Protein AF-A0A8C4PY57-F1 (afdb_monomer)

Mean predicted aligned error: 11.5 Å

Sequence (101 aa):
MPHLLQEPNWDISDYLSDLYKQLKSWQKVYWYLWGTINFLKCSSCDKNFLCNQLAHCHYHTEMSVCSKVQGQNEVASGTMFYPCCNQLDVPHDIQGQQPKC

Structure (mmCIF, N/CA/C/O backbone):
data_AF-A0A8C4PY57-F1
#
_entry.id   AF-A0A8C4PY57-F1
#
loop_
_atom_site.group_PDB
_atom_site.id
_atom_site.type_symbol
_atom_site.label_atom_id
_atom_site.label_alt_id
_atom_site.label_comp_id
_atom_site.label_asym_id
_atom_site.label_entity_id
_atom_site.label_seq_id
_atom_site.pdbx_PDB_ins_code
_atom_site.Cartn_x
_atom_site.Cartn_y
_atom_site.Cartn_z
_atom_site.occupancy
_atom_site.B_iso_or_equiv
_atom_site.auth_seq_id
_atom_site.auth_comp_id
_atom_site.auth_asym_id
_atom_site.auth_atom_id
_atom_site.pdbx_PDB_model_num
ATOM 1 N N . MET A 1 1 ? -13.983 -33.874 9.364 1.00 53.97 1 MET A N 1
ATOM 2 C CA . MET A 1 1 ? -14.107 -32.431 9.072 1.00 53.97 1 MET A CA 1
ATOM 3 C C . MET A 1 1 ? -12.945 -31.742 9.756 1.00 53.97 1 MET A C 1
ATOM 5 O O . MET A 1 1 ? -12.761 -32.019 10.936 1.00 53.97 1 MET A O 1
ATOM 9 N N . PRO A 1 2 ? -12.106 -30.965 9.056 1.00 58.22 2 PRO A N 1
ATOM 10 C CA . PRO A 1 2 ? -11.026 -30.267 9.728 1.00 58.22 2 PRO A CA 1
ATOM 11 C C . PRO A 1 2 ? -11.659 -29.192 10.612 1.00 58.22 2 PRO A C 1
ATOM 13 O O . PRO A 1 2 ? -12.392 -28.334 10.124 1.00 58.22 2 PRO A O 1
ATOM 16 N N . HIS A 1 3 ? -11.434 -29.298 11.921 1.00 58.84 3 HIS A N 1
ATOM 17 C CA . HIS A 1 3 ? -11.690 -28.209 12.849 1.00 58.84 3 HIS A CA 1
ATOM 18 C C . HIS A 1 3 ? -10.872 -27.017 12.360 1.00 58.84 3 HIS A C 1
ATOM 20 O O . HIS A 1 3 ? -9.650 -27.110 12.258 1.00 58.84 3 HIS A O 1
ATOM 26 N N . LEU A 1 4 ? -11.557 -25.938 11.984 1.00 63.31 4 LEU A N 1
ATOM 27 C CA . LEU A 1 4 ? -10.921 -24.661 11.695 1.00 63.31 4 LEU A CA 1
ATOM 28 C C . LEU A 1 4 ? -10.105 -24.303 12.937 1.00 63.31 4 LEU A C 1
ATOM 30 O O . LEU A 1 4 ? -10.673 -24.138 14.015 1.00 63.31 4 LEU A O 1
ATOM 34 N N . LEU A 1 5 ? -8.780 -24.299 12.794 1.00 64.06 5 LEU A N 1
ATOM 35 C CA . LEU A 1 5 ? -7.849 -23.868 13.826 1.00 64.06 5 LEU A CA 1
ATOM 36 C C . LEU A 1 5 ? -8.220 -22.426 14.161 1.00 64.06 5 LEU A C 1
ATOM 38 O O . LEU A 1 5 ? -7.977 -21.510 13.380 1.00 64.06 5 LEU A O 1
ATOM 42 N N . GLN A 1 6 ? -8.927 -22.246 15.271 1.00 65.44 6 GLN A N 1
ATOM 43 C CA . GLN A 1 6 ? -9.222 -20.926 15.784 1.00 65.44 6 GLN A CA 1
ATOM 44 C C . GLN A 1 6 ? -7.902 -20.411 16.341 1.00 65.44 6 GLN A C 1
ATOM 46 O O . GLN A 1 6 ? -7.428 -20.916 17.356 1.00 65.44 6 GLN A O 1
ATOM 51 N N . GLU A 1 7 ? -7.276 -19.482 15.622 1.00 70.94 7 GLU A N 1
ATOM 52 C CA . GLU A 1 7 ? -6.049 -18.825 16.061 1.00 70.94 7 GLU A CA 1
ATOM 53 C C . GLU A 1 7 ? -6.331 -18.173 17.427 1.00 70.94 7 GLU A C 1
ATOM 55 O O . GLU A 1 7 ? -7.104 -17.214 17.492 1.00 70.94 7 GLU A O 1
ATOM 60 N N . PRO A 1 8 ? -5.765 -18.684 18.536 1.00 73.81 8 PRO A N 1
ATOM 61 C CA . PRO A 1 8 ? -6.208 -18.320 19.885 1.00 73.81 8 PRO A CA 1
ATOM 62 C C . PRO A 1 8 ? -5.889 -16.865 20.260 1.00 73.81 8 PRO A C 1
ATOM 64 O O . PRO A 1 8 ? -6.399 -16.368 21.258 1.00 73.81 8 PRO A O 1
ATOM 67 N N . ASN A 1 9 ? -5.067 -16.185 19.458 1.00 78.50 9 ASN A N 1
ATOM 68 C CA . ASN A 1 9 ? -4.555 -14.844 19.731 1.00 78.50 9 ASN A CA 1
ATOM 69 C C . ASN A 1 9 ? -5.052 -13.786 18.733 1.00 78.50 9 ASN A C 1
ATOM 71 O O . ASN A 1 9 ? -4.513 -12.680 18.715 1.00 78.50 9 ASN A O 1
ATOM 75 N N . TRP A 1 10 ? -6.022 -14.109 17.872 1.00 85.56 10 TRP A N 1
ATOM 76 C CA . TRP A 1 10 ? -6.536 -13.159 16.886 1.00 85.56 10 TRP A CA 1
ATOM 77 C C . TRP A 1 10 ? -7.991 -12.779 17.178 1.00 85.56 10 TRP A C 1
ATOM 79 O O . TRP A 1 10 ? -8.892 -13.610 17.065 1.00 85.56 10 TRP A O 1
ATOM 89 N N . ASP A 1 11 ? -8.215 -11.505 1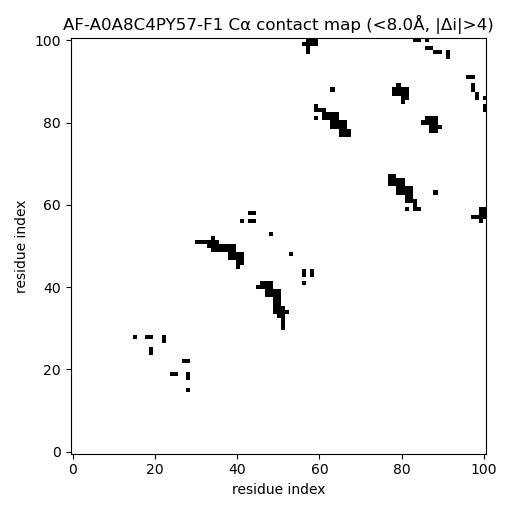7.517 1.00 89.88 11 ASP A N 1
ATOM 90 C CA . ASP A 1 11 ? -9.543 -10.906 17.684 1.00 89.88 11 ASP A CA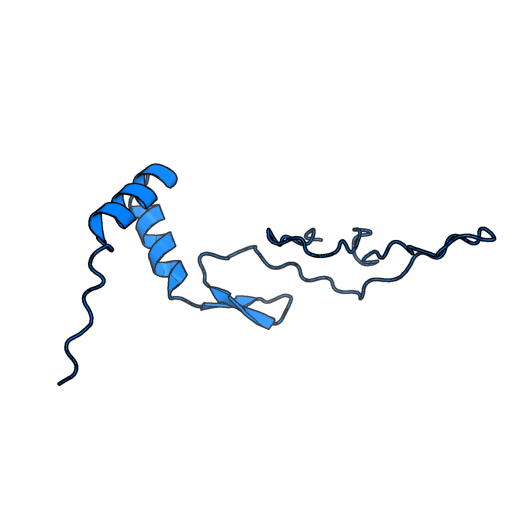 1
ATOM 91 C C . ASP A 1 11 ? -9.761 -9.808 16.630 1.00 89.88 11 ASP A C 1
ATOM 93 O O . ASP A 1 11 ? -9.007 -8.834 16.526 1.00 89.88 11 ASP A O 1
ATOM 97 N N . ILE A 1 12 ? -10.821 -9.961 15.834 1.00 91.62 12 ILE A N 1
ATOM 98 C CA . ILE A 1 12 ? -11.197 -8.990 14.803 1.00 91.62 12 ILE A CA 1
ATOM 99 C C . ILE A 1 12 ? -11.541 -7.618 15.399 1.00 91.62 12 ILE A C 1
ATOM 101 O O . ILE A 1 12 ? -11.272 -6.592 14.778 1.00 91.62 12 ILE A O 1
ATOM 105 N N . SER A 1 13 ? -12.114 -7.581 16.598 1.00 93.94 13 SER A N 1
ATOM 106 C CA . SER A 1 13 ? -12.534 -6.362 17.289 1.00 93.94 13 SER A CA 1
ATOM 107 C C . SER A 1 13 ? -11.329 -5.512 17.672 1.00 93.94 13 SER A C 1
ATOM 109 O O . SER A 1 13 ? -11.354 -4.293 17.477 1.00 93.94 13 SER A O 1
ATOM 111 N N . ASP A 1 14 ? -10.258 -6.149 18.149 1.00 94.62 14 ASP A N 1
ATOM 112 C CA . ASP A 1 14 ? -8.999 -5.479 18.479 1.00 94.62 14 ASP A CA 1
ATOM 113 C C . ASP A 1 14 ? -8.340 -4.921 17.216 1.00 94.62 14 ASP A C 1
ATOM 115 O O . ASP A 1 14 ? -7.990 -3.739 17.162 1.00 94.62 14 ASP A O 1
ATOM 119 N N . TYR A 1 15 ? -8.287 -5.721 16.148 1.00 94.69 15 TYR A N 1
ATOM 120 C CA . TYR A 1 15 ? -7.750 -5.281 14.860 1.00 94.69 15 TYR A CA 1
ATOM 121 C C . TYR A 1 15 ? -8.519 -4.084 14.271 1.00 94.69 15 TYR A C 1
ATOM 123 O O . TYR A 1 15 ? -7.918 -3.090 13.849 1.00 94.69 15 TYR A O 1
ATOM 131 N N . LEU A 1 16 ? -9.856 -4.139 14.272 1.00 96.69 16 LEU A N 1
ATOM 132 C CA . LEU A 1 16 ? -10.706 -3.036 13.813 1.00 96.69 16 LEU A CA 1
ATOM 133 C C . LEU A 1 16 ? -10.536 -1.788 14.684 1.00 96.69 16 LEU A C 1
ATOM 135 O O . LEU A 1 16 ? -10.506 -0.668 14.162 1.00 96.69 16 LEU A O 1
ATOM 139 N N . SER A 1 17 ? -10.394 -1.972 15.997 1.00 96.38 17 SER A N 1
ATOM 140 C CA . SER A 1 17 ? -10.150 -0.880 16.939 1.00 96.38 17 SER A CA 1
ATOM 141 C C . SER A 1 17 ? -8.822 -0.188 16.654 1.00 96.38 17 SER A C 1
ATOM 143 O O . SER A 1 17 ? -8.768 1.043 16.617 1.00 96.38 17 SER A O 1
ATOM 145 N N . ASP A 1 18 ? -7.759 -0.944 16.392 1.00 97.06 18 ASP A N 1
ATOM 146 C CA . ASP A 1 18 ? -6.448 -0.388 16.058 1.00 97.06 18 ASP A CA 1
ATOM 147 C C . ASP A 1 18 ? -6.436 0.315 14.698 1.00 97.06 18 ASP A C 1
ATOM 149 O O . ASP A 1 18 ? -5.897 1.422 14.584 1.00 97.06 18 ASP A O 1
ATOM 153 N N . LEU A 1 19 ? -7.117 -0.238 13.691 1.00 97.12 19 LEU A N 1
ATOM 154 C CA . LEU A 1 19 ? -7.324 0.442 12.410 1.00 97.12 19 LEU A CA 1
ATOM 155 C C . LEU A 1 19 ? -8.066 1.769 12.583 1.00 97.12 19 LEU A C 1
ATOM 157 O O . LEU A 1 19 ? -7.664 2.787 12.012 1.00 97.12 19 LEU A O 1
ATOM 161 N N . TYR A 1 20 ? -9.124 1.798 13.396 1.00 97.81 20 TYR A N 1
ATOM 162 C CA . TYR A 1 20 ? -9.839 3.037 13.680 1.00 97.81 20 TYR A CA 1
ATOM 163 C C . TYR A 1 20 ? -8.960 4.037 14.439 1.00 97.81 20 TYR A C 1
ATOM 165 O O . TYR A 1 20 ? -8.966 5.229 14.117 1.00 97.81 20 TYR A O 1
ATOM 173 N N . LYS A 1 21 ? -8.152 3.581 15.405 1.00 98.00 21 LYS A N 1
ATOM 174 C CA . LYS A 1 21 ? -7.194 4.447 16.111 1.00 98.00 21 LYS A CA 1
ATOM 175 C C . LYS A 1 21 ? -6.202 5.096 15.147 1.00 98.00 21 LYS A C 1
ATOM 177 O O . LYS A 1 21 ? -5.869 6.258 15.378 1.00 98.00 21 LYS A O 1
ATOM 182 N N . GLN A 1 22 ? -5.770 4.400 14.098 1.00 96.75 22 GLN A N 1
ATOM 183 C CA . GLN A 1 22 ? -4.845 4.932 13.091 1.00 96.75 22 GLN A CA 1
ATOM 184 C C . GLN A 1 22 ? -5.544 5.865 12.091 1.00 96.75 22 GLN A C 1
ATOM 186 O O . GLN A 1 22 ? -5.080 6.975 11.842 1.00 96.75 22 GLN A O 1
ATOM 191 N N . LEU A 1 23 ? -6.683 5.444 11.536 1.00 96.94 23 LEU A N 1
ATOM 192 C CA . LEU A 1 23 ? -7.338 6.133 10.417 1.00 96.94 23 LEU A CA 1
ATOM 193 C C . LEU A 1 23 ? -8.346 7.210 10.852 1.00 96.94 23 LEU A C 1
ATOM 195 O O . LEU A 1 23 ? -8.705 8.076 10.047 1.00 96.94 23 LEU A O 1
ATOM 199 N N . LYS A 1 24 ? -8.811 7.154 12.107 1.00 97.44 24 LYS A N 1
ATOM 200 C CA . LYS A 1 24 ? -9.788 8.065 12.734 1.00 97.44 24 LYS A CA 1
ATOM 201 C C . LYS A 1 24 ? -11.115 8.204 11.970 1.00 97.44 24 LYS A C 1
ATOM 203 O O . LYS A 1 24 ? -11.771 9.238 12.047 1.00 97.44 24 LYS A O 1
ATOM 208 N N . SER A 1 25 ? -11.508 7.193 11.192 1.00 97.81 25 SER A N 1
ATOM 209 C CA . SER A 1 25 ? -12.760 7.196 10.424 1.00 97.81 25 SER A CA 1
ATOM 210 C C . SER A 1 25 ? -13.170 5.783 10.026 1.00 97.81 25 SER A C 1
ATOM 212 O O . SER A 1 25 ? -12.405 5.081 9.367 1.00 97.81 25 SER A O 1
ATOM 214 N N . TRP A 1 26 ? -14.407 5.391 10.342 1.00 97.81 26 TRP A N 1
ATOM 215 C CA . TRP A 1 26 ? -14.958 4.092 9.943 1.00 97.81 26 TRP A CA 1
ATOM 216 C C . TRP A 1 26 ? -15.082 3.938 8.427 1.00 97.81 26 TRP A C 1
ATOM 218 O O . TRP A 1 26 ? -14.866 2.850 7.905 1.00 97.81 26 TRP A O 1
ATOM 228 N N . GLN A 1 27 ? -15.339 5.029 7.703 1.00 98.06 27 GLN A N 1
ATOM 229 C CA . GLN A 1 27 ? -15.341 5.013 6.242 1.00 98.06 27 GLN A CA 1
ATOM 230 C C . GLN A 1 27 ? -13.949 4.661 5.693 1.00 98.06 27 GLN A C 1
ATOM 232 O O . GLN A 1 27 ? -13.837 3.854 4.773 1.00 98.06 27 GLN A O 1
ATOM 237 N N . LYS A 1 28 ? -12.878 5.220 6.275 1.00 96.50 28 LYS A N 1
ATOM 238 C CA . LYS A 1 28 ? -11.500 4.873 5.890 1.00 96.50 28 LYS A CA 1
ATOM 239 C C . LYS A 1 28 ? -11.145 3.437 6.271 1.00 96.50 28 LYS A C 1
ATOM 241 O O . LYS A 1 28 ? -10.511 2.764 5.471 1.00 96.50 28 LYS A O 1
ATOM 246 N N . VAL A 1 29 ? -11.572 2.964 7.447 1.00 97.56 29 VAL A N 1
ATOM 247 C CA . VAL A 1 29 ? -11.393 1.559 7.865 1.00 97.56 29 VAL A CA 1
ATOM 248 C C . VAL A 1 29 ? -12.051 0.617 6.859 1.00 97.56 29 VAL A C 1
ATOM 250 O O . VAL A 1 29 ? -11.402 -0.309 6.382 1.00 97.56 29 VAL A O 1
ATOM 253 N N . TYR A 1 30 ? -13.298 0.896 6.474 1.00 97.25 30 TYR A N 1
ATOM 254 C CA . TYR A 1 30 ? -14.002 0.126 5.451 1.00 97.25 30 TYR A CA 1
ATOM 255 C C . TYR A 1 30 ? -13.215 0.074 4.136 1.00 97.25 30 TYR A C 1
ATOM 257 O O . TYR A 1 30 ? -12.938 -1.013 3.636 1.00 97.25 30 TYR A O 1
ATOM 265 N N . TRP A 1 31 ? -12.803 1.226 3.596 1.00 96.75 31 TRP A N 1
ATOM 266 C CA . TRP A 1 31 ? -12.061 1.266 2.332 1.00 96.75 31 TRP A CA 1
ATOM 267 C C . TRP A 1 31 ? -10.682 0.614 2.420 1.00 96.75 31 TRP A C 1
ATOM 269 O O . TRP A 1 31 ? -10.241 -0.003 1.452 1.00 96.75 31 TRP A O 1
ATOM 279 N N . TYR A 1 32 ? -10.019 0.707 3.573 1.00 96.12 32 TYR A N 1
ATOM 280 C CA . TYR A 1 32 ? -8.753 0.026 3.817 1.00 96.12 32 TYR A CA 1
ATOM 281 C C . TYR A 1 32 ? -8.923 -1.497 3.758 1.00 96.12 32 TYR A C 1
ATOM 283 O O . TYR A 1 32 ? -8.206 -2.150 3.004 1.00 96.12 32 TYR A O 1
ATOM 291 N N . LEU A 1 33 ? -9.897 -2.052 4.489 1.00 96.88 33 LEU A N 1
ATOM 292 C CA . LEU A 1 33 ? -10.196 -3.491 4.496 1.00 96.88 33 LEU A CA 1
ATOM 293 C C . LEU A 1 33 ? -10.679 -3.981 3.136 1.00 96.88 33 LEU A C 1
ATOM 295 O O . LEU A 1 33 ? -10.222 -5.001 2.640 1.00 96.88 33 LEU A O 1
ATOM 299 N N . TRP A 1 34 ? -11.578 -3.237 2.494 1.00 97.25 34 TRP A N 1
ATOM 300 C CA . TRP A 1 34 ? -11.982 -3.542 1.127 1.00 97.25 34 TRP A CA 1
ATOM 301 C C . TRP A 1 34 ? 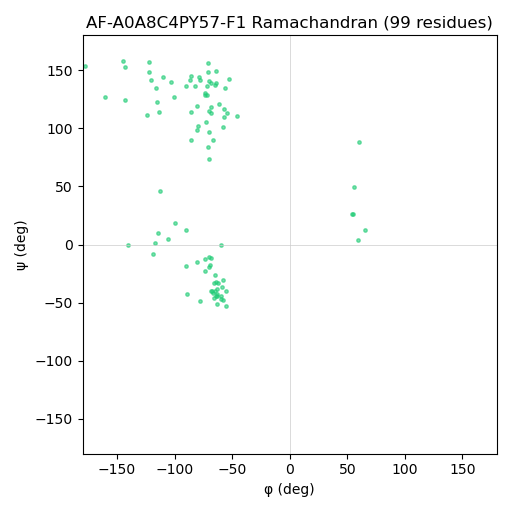-10.752 -3.602 0.211 1.00 97.25 34 TRP A C 1
ATOM 303 O O . TRP A 1 34 ? -10.625 -4.501 -0.620 1.00 97.25 34 TRP A O 1
ATOM 313 N N . GLY A 1 35 ? -9.791 -2.700 0.410 1.00 97.00 35 GLY A N 1
ATOM 314 C CA . GLY A 1 35 ? -8.573 -2.669 -0.375 1.00 97.00 35 GLY A CA 1
ATOM 315 C C . GLY A 1 35 ? -7.549 -3.765 -0.079 1.00 97.00 35 GLY A C 1
ATOM 316 O O . GLY A 1 35 ? -6.643 -3.918 -0.892 1.00 97.00 35 GLY A O 1
ATOM 317 N N . THR A 1 36 ? -7.667 -4.536 1.010 1.00 96.00 36 THR A N 1
ATOM 318 C CA . THR A 1 36 ? -6.765 -5.676 1.287 1.00 96.00 36 THR A CA 1
ATOM 319 C C . THR A 1 36 ? -7.140 -6.937 0.507 1.00 96.00 36 THR A C 1
ATOM 321 O O . THR A 1 36 ? -6.328 -7.855 0.423 1.00 96.00 36 THR A O 1
ATOM 324 N N . ILE A 1 37 ? -8.349 -6.997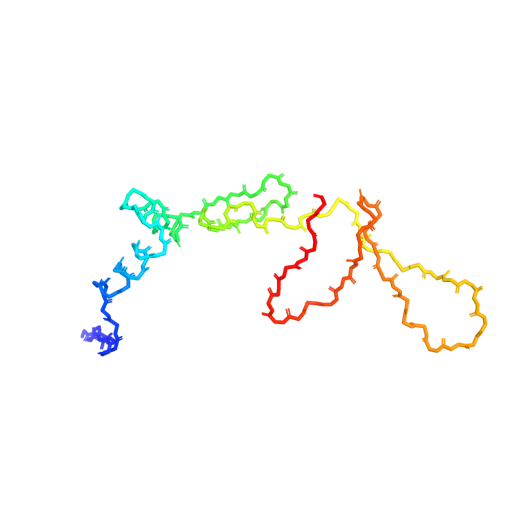 -0.061 1.00 96.69 37 ILE A N 1
ATOM 325 C CA . ILE A 1 37 ? -8.864 -8.169 -0.795 1.00 96.69 37 ILE A CA 1
ATOM 326 C C . ILE A 1 37 ? -9.190 -7.877 -2.264 1.00 96.69 37 ILE A C 1
ATOM 328 O O . ILE A 1 37 ? -9.486 -8.796 -3.024 1.00 96.69 37 ILE A O 1
ATOM 332 N N . ASN A 1 38 ? -9.151 -6.608 -2.672 1.00 97.12 38 ASN A N 1
ATOM 333 C CA . ASN A 1 38 ? -9.383 -6.200 -4.053 1.00 97.12 38 ASN A CA 1
ATOM 334 C C . ASN A 1 38 ? -8.059 -5.870 -4.737 1.00 97.12 38 ASN A C 1
ATOM 336 O O . ASN A 1 38 ? -7.185 -5.235 -4.146 1.00 97.12 38 ASN A O 1
ATOM 340 N N . PHE A 1 39 ? -7.941 -6.284 -5.996 1.00 96.25 39 PHE A N 1
ATOM 341 C CA . PHE A 1 39 ? -6.750 -6.079 -6.810 1.00 96.25 39 PHE A CA 1
ATOM 342 C C . PHE A 1 39 ? -7.014 -5.061 -7.917 1.00 96.25 39 PHE A C 1
ATOM 344 O O . PHE A 1 39 ? -8.085 -5.041 -8.523 1.00 96.25 39 PHE A O 1
ATOM 351 N N . LEU A 1 40 ? -5.997 -4.263 -8.220 1.00 94.88 40 LEU A N 1
ATOM 352 C CA . LEU A 1 40 ? -5.933 -3.393 -9.389 1.00 94.88 40 LEU A CA 1
ATOM 353 C C . LEU A 1 40 ? -4.706 -3.755 -10.216 1.00 94.88 40 LEU A C 1
ATOM 355 O O . LEU A 1 40 ? -3.727 -4.291 -9.695 1.00 94.88 40 LEU A O 1
ATOM 359 N N . LYS A 1 41 ? -4.742 -3.415 -11.503 1.00 94.75 41 LYS A N 1
ATOM 360 C CA . LYS A 1 41 ? -3.593 -3.532 -12.399 1.00 94.75 41 LYS A CA 1
ATOM 361 C C . LYS A 1 41 ? -2.946 -2.161 -12.573 1.00 94.75 41 LYS A C 1
ATOM 363 O O . LYS A 1 41 ? -3.630 -1.192 -12.899 1.00 94.75 41 LYS A O 1
ATOM 368 N N . CYS A 1 42 ? -1.640 -2.063 -12.339 1.00 92.75 42 CYS A N 1
ATOM 369 C CA . CYS A 1 42 ? -0.912 -0.813 -12.532 1.00 92.75 42 CYS A CA 1
ATOM 370 C C . CYS A 1 42 ? -0.765 -0.507 -14.026 1.00 92.75 42 CYS A C 1
ATOM 372 O O . CYS A 1 42 ? -0.263 -1.340 -14.773 1.00 92.75 42 CYS A O 1
ATOM 374 N N . SER A 1 43 ? -1.138 0.700 -14.452 1.00 90.75 43 SER A N 1
ATOM 375 C CA . SER A 1 43 ? -0.990 1.139 -15.846 1.00 90.75 43 SER A CA 1
ATOM 376 C C . SER A 1 43 ? 0.461 1.369 -16.273 1.00 90.75 43 SER A C 1
ATOM 378 O O . SER A 1 43 ? 0.732 1.412 -17.465 1.00 90.75 43 SER A O 1
ATOM 380 N N . SER A 1 44 ? 1.384 1.553 -15.324 1.00 89.12 44 SER A N 1
ATOM 381 C CA . SER A 1 44 ? 2.793 1.839 -15.622 1.00 89.12 44 SER A CA 1
ATOM 382 C C . SER A 1 44 ? 3.631 0.569 -15.759 1.00 89.12 44 SER A C 1
ATOM 384 O O . SER A 1 44 ? 4.453 0.476 -16.657 1.00 89.12 44 SER A O 1
ATOM 386 N N . CYS A 1 45 ? 3.436 -0.413 -14.869 1.00 88.25 45 CYS A N 1
ATOM 387 C CA . CYS A 1 45 ? 4.266 -1.626 -14.820 1.00 88.25 45 CYS A CA 1
ATOM 388 C C . CYS A 1 45 ? 3.513 -2.929 -15.108 1.00 88.25 45 CYS A C 1
ATOM 390 O O . CYS A 1 45 ? 4.104 -4.001 -14.990 1.00 88.25 45 CYS A O 1
ATOM 392 N N . ASP A 1 46 ? 2.212 -2.855 -15.399 1.00 91.12 46 ASP A N 1
ATOM 393 C CA . ASP A 1 46 ? 1.319 -3.990 -15.664 1.00 91.12 46 ASP A CA 1
ATOM 394 C C . ASP A 1 46 ? 1.172 -5.029 -14.534 1.00 91.12 46 ASP A C 1
ATOM 396 O O . ASP A 1 46 ? 0.455 -6.021 -14.696 1.00 91.12 46 ASP A O 1
ATOM 400 N N . LYS A 1 47 ? 1.780 -4.806 -13.363 1.00 89.75 47 LYS A N 1
ATOM 401 C CA . LYS A 1 47 ? 1.655 -5.698 -12.201 1.00 89.75 47 LYS A CA 1
ATOM 402 C C . LYS A 1 47 ? 0.328 -5.481 -11.473 1.00 89.75 47 LYS A C 1
ATOM 404 O O . LYS A 1 47 ? -0.142 -4.350 -11.332 1.00 89.75 47 LYS A O 1
ATOM 409 N N . ASN A 1 48 ? -0.237 -6.575 -10.967 1.00 93.69 48 ASN A N 1
ATOM 410 C CA . ASN A 1 48 ? -1.375 -6.530 -10.054 1.00 93.69 48 ASN A CA 1
ATOM 411 C C . ASN A 1 48 ? -0.910 -6.159 -8.638 1.00 93.69 48 ASN A C 1
ATOM 413 O O . ASN A 1 48 ? 0.138 -6.627 -8.191 1.00 93.69 48 ASN A O 1
ATOM 417 N N . PHE A 1 49 ? -1.693 -5.347 -7.932 1.00 92.88 49 PHE A N 1
ATOM 418 C CA . PHE A 1 49 ? -1.435 -4.931 -6.550 1.00 92.88 49 PHE A CA 1
ATOM 419 C C . PHE A 1 49 ? -2.753 -4.788 -5.775 1.00 92.88 49 PHE A C 1
ATOM 421 O O . PHE A 1 49 ? -3.815 -4.630 -6.381 1.00 92.88 49 PHE A O 1
ATOM 428 N N . LEU A 1 50 ? -2.699 -4.856 -4.442 1.00 95.38 50 LEU A N 1
ATOM 429 C CA . LEU A 1 50 ? -3.877 -4.657 -3.591 1.00 95.38 50 LEU A CA 1
ATOM 430 C C . LEU A 1 50 ? -4.319 -3.190 -3.611 1.00 95.38 50 LEU A C 1
ATOM 432 O O . LEU A 1 50 ? -3.472 -2.302 -3.559 1.00 95.38 50 LEU A O 1
ATOM 436 N N . CYS A 1 51 ? -5.619 -2.886 -3.629 1.00 95.12 51 CYS A N 1
ATOM 437 C CA . CYS A 1 51 ? -6.075 -1.489 -3.684 1.00 95.12 51 CYS A CA 1
ATOM 438 C C . CYS A 1 51 ? -5.558 -0.649 -2.503 1.00 95.12 51 CYS A C 1
ATOM 440 O O . CYS A 1 51 ? -5.334 0.549 -2.662 1.00 95.12 51 CYS A O 1
ATOM 442 N N . ASN A 1 52 ? -5.335 -1.251 -1.329 1.00 92.00 52 ASN A N 1
ATOM 443 C CA . ASN A 1 52 ? -4.755 -0.544 -0.180 1.00 92.00 52 ASN A CA 1
ATOM 444 C C . ASN A 1 52 ? -3.264 -0.178 -0.369 1.00 92.00 52 ASN A C 1
ATOM 446 O O . ASN A 1 52 ? -2.732 0.623 0.397 1.00 92.00 52 ASN A O 1
ATOM 450 N N . GLN A 1 53 ? -2.611 -0.716 -1.402 1.00 91.00 53 GLN A N 1
ATOM 451 C CA . GLN A 1 53 ? -1.257 -0.387 -1.853 1.00 91.00 53 GLN A CA 1
ATOM 452 C C . GLN A 1 53 ? -1.269 0.574 -3.055 1.00 91.00 53 GLN A C 1
ATOM 454 O O . GLN A 1 53 ? -0.263 0.717 -3.757 1.00 91.00 53 GLN A O 1
ATOM 459 N N . LEU A 1 54 ? -2.374 1.283 -3.307 1.00 88.62 54 LEU A N 1
ATOM 460 C CA . LEU A 1 54 ? -2.417 2.308 -4.349 1.00 88.62 54 LEU A CA 1
ATOM 461 C C . LEU A 1 54 ? -1.272 3.317 -4.185 1.00 88.62 54 LEU A C 1
ATOM 463 O O . LEU A 1 54 ? -0.871 3.659 -3.075 1.00 88.62 54 LEU A O 1
ATOM 467 N N . ALA A 1 55 ? -0.727 3.754 -5.320 1.00 84.62 55 ALA A N 1
ATOM 468 C CA . ALA A 1 55 ? 0.419 4.651 -5.412 1.00 84.62 55 ALA A CA 1
ATOM 469 C C . ALA A 1 55 ? 1.758 4.091 -4.889 1.00 84.62 55 ALA A C 1
ATOM 471 O O . ALA A 1 55 ? 2.701 4.865 -4.790 1.00 84.62 55 ALA A O 1
ATOM 472 N N . HIS A 1 56 ? 1.908 2.788 -4.621 1.00 85.38 56 HIS A N 1
ATOM 473 C CA . HIS A 1 56 ? 3.201 2.169 -4.254 1.00 85.38 56 HIS A CA 1
ATOM 474 C C . HIS A 1 56 ? 4.012 1.651 -5.459 1.00 85.38 56 HIS A C 1
ATOM 476 O O . HIS A 1 56 ? 4.969 0.901 -5.298 1.00 85.38 56 HIS A O 1
ATOM 482 N N . CYS A 1 57 ? 3.638 2.016 -6.687 1.00 85.31 57 CYS A N 1
ATOM 483 C CA . CYS A 1 57 ? 4.401 1.628 -7.869 1.00 85.31 57 CYS A CA 1
ATOM 484 C C . CYS A 1 57 ? 5.709 2.435 -7.963 1.00 85.31 57 CYS A C 1
ATOM 486 O O . CYS A 1 57 ? 5.678 3.663 -7.915 1.00 85.31 57 CYS A O 1
ATOM 488 N N . HIS A 1 58 ? 6.831 1.733 -8.138 1.00 82.69 58 HIS A N 1
ATOM 489 C CA . HIS A 1 58 ? 8.177 2.284 -8.343 1.00 82.69 58 HIS A CA 1
ATOM 490 C C . HIS A 1 58 ? 8.677 1.968 -9.758 1.00 82.69 58 HIS A C 1
ATOM 492 O O . HIS A 1 58 ? 9.759 1.421 -9.950 1.00 82.69 58 HIS A O 1
ATOM 498 N N . TYR A 1 59 ? 7.819 2.187 -10.754 1.00 83.94 59 TYR A N 1
ATOM 499 C CA . TYR A 1 59 ? 8.170 1.932 -12.145 1.00 83.94 59 TYR A CA 1
ATOM 500 C C . TYR A 1 59 ? 9.136 2.999 -12.660 1.00 83.94 59 TYR A C 1
ATOM 502 O O . TYR A 1 59 ? 8.861 4.190 -12.532 1.00 83.94 59 TYR A O 1
ATOM 510 N N . HIS A 1 60 ? 10.219 2.545 -13.282 1.00 82.25 60 HIS A N 1
ATOM 511 C CA . HIS A 1 60 ? 11.179 3.362 -14.015 1.00 82.25 60 HIS A CA 1
ATOM 512 C C . HIS A 1 60 ? 11.131 2.941 -15.485 1.00 82.25 60 HIS A C 1
ATOM 514 O O . HIS A 1 60 ? 11.082 1.745 -15.782 1.00 82.25 60 HIS A O 1
ATOM 520 N N . THR A 1 61 ? 11.104 3.906 -16.406 1.00 82.75 61 THR A N 1
ATOM 521 C CA . THR A 1 61 ? 11.042 3.627 -17.854 1.00 82.75 61 THR A CA 1
ATOM 522 C C . THR A 1 61 ? 12.366 3.103 -18.406 1.00 82.75 61 THR A C 1
ATOM 524 O O . THR A 1 61 ? 12.377 2.444 -19.442 1.00 82.75 61 THR A O 1
ATOM 527 N N . GLU A 1 62 ? 13.475 3.390 -17.723 1.00 83.25 62 GLU A N 1
ATOM 528 C CA . GLU A 1 62 ? 14.831 3.038 -18.141 1.00 83.25 62 GLU A CA 1
ATOM 529 C C . GLU A 1 62 ? 15.526 2.184 -17.075 1.00 83.25 62 GLU A C 1
ATOM 531 O O . GLU A 1 62 ? 15.267 2.327 -15.882 1.00 83.25 62 GLU A O 1
ATOM 536 N N . MET A 1 63 ? 16.407 1.280 -17.510 1.00 81.88 63 MET A N 1
ATOM 537 C CA . MET A 1 63 ? 17.200 0.427 -16.618 1.00 81.88 63 MET A CA 1
ATOM 538 C C . MET A 1 63 ? 18.268 1.258 -15.897 1.00 81.88 63 MET A C 1
ATOM 540 O O . MET A 1 63 ? 18.797 2.211 -16.475 1.00 81.88 63 MET A O 1
ATOM 544 N N . SER A 1 64 ? 18.633 0.880 -14.669 1.00 83.44 64 SER A N 1
ATOM 545 C CA . SER A 1 64 ? 19.713 1.556 -13.958 1.00 83.44 64 SER A CA 1
ATOM 546 C C . SER A 1 64 ? 21.057 1.374 -14.673 1.00 83.44 64 SER A C 1
ATOM 548 O O . SER A 1 64 ? 21.382 0.308 -15.206 1.00 83.44 64 SER A O 1
ATOM 550 N N . VAL A 1 65 ? 21.846 2.446 -14.716 1.00 84.38 65 VAL A N 1
ATOM 551 C CA . VAL A 1 65 ? 23.159 2.486 -15.361 1.00 84.38 65 VAL A CA 1
ATOM 552 C C . VAL A 1 65 ? 24.236 2.841 -14.343 1.00 84.38 65 VAL A C 1
ATOM 554 O O . VAL A 1 65 ? 24.040 3.658 -13.446 1.00 84.38 65 VAL A O 1
ATOM 557 N N . CYS A 1 66 ? 25.397 2.202 -14.472 1.00 81.81 66 CYS A N 1
ATOM 558 C CA . CYS A 1 66 ? 26.550 2.456 -13.619 1.00 81.81 66 CYS A CA 1
ATOM 559 C C . CYS A 1 66 ? 27.286 3.714 -14.097 1.00 81.81 66 CYS A C 1
ATOM 561 O O . CYS A 1 66 ? 27.812 3.736 -15.215 1.00 81.81 66 CYS A O 1
ATOM 563 N N . SER A 1 67 ? 27.376 4.739 -13.246 1.00 71.81 67 SER A N 1
ATOM 564 C CA . SER A 1 67 ? 28.200 5.914 -13.538 1.00 71.81 67 SER A CA 1
ATOM 565 C C . SER A 1 67 ? 29.661 5.595 -13.214 1.00 71.81 67 SER A C 1
ATOM 567 O O . SER A 1 67 ? 30.079 5.607 -12.057 1.00 71.81 67 SER A O 1
ATOM 569 N N . LYS A 1 68 ? 30.457 5.246 -14.230 1.00 64.06 68 LYS A N 1
ATOM 570 C CA . LYS A 1 68 ? 31.904 5.049 -14.061 1.00 64.06 68 LYS A CA 1
ATOM 571 C C . LYS A 1 68 ? 32.592 6.411 -14.058 1.00 64.06 68 LYS A C 1
ATOM 573 O O . LYS A 1 68 ? 32.816 6.989 -15.119 1.00 64.06 68 LYS A O 1
ATOM 578 N N . VAL A 1 69 ? 32.968 6.911 -12.884 1.00 57.66 69 VAL A N 1
ATOM 579 C CA . VAL A 1 69 ? 33.927 8.020 -12.801 1.00 57.66 69 VAL A CA 1
ATOM 580 C C . VAL A 1 69 ? 35.290 7.465 -13.221 1.00 57.66 69 VAL A C 1
ATOM 582 O O . VAL A 1 69 ? 35.820 6.561 -12.578 1.00 57.66 69 VAL A O 1
ATOM 585 N N . GLN A 1 70 ? 35.843 7.950 -14.334 1.00 48.50 70 GLN A N 1
ATOM 586 C CA . GLN A 1 70 ? 37.214 7.637 -14.744 1.00 48.50 70 GLN A CA 1
ATOM 587 C C . GLN A 1 70 ? 38.197 8.263 -13.741 1.00 48.50 70 GLN A C 1
ATOM 589 O O . GLN A 1 70 ? 38.627 9.400 -13.901 1.00 48.50 70 GLN A O 1
ATOM 594 N N . GLY A 1 71 ? 38.538 7.512 -12.695 1.00 49.16 71 GLY A N 1
ATOM 595 C CA . GLY A 1 71 ? 39.581 7.821 -11.720 1.00 49.16 71 GLY A CA 1
ATOM 596 C C . GLY A 1 71 ? 40.277 6.523 -11.327 1.00 49.16 71 GLY A C 1
ATOM 597 O O . GLY A 1 71 ? 39.627 5.536 -11.005 1.00 49.16 71 GLY A O 1
ATOM 598 N N . GLN A 1 72 ? 41.594 6.489 -11.483 1.00 47.88 72 GLN A N 1
ATOM 599 C CA . GLN A 1 72 ? 42.428 5.293 -11.417 1.00 47.88 72 GLN A CA 1
ATOM 600 C C . GLN A 1 72 ? 42.480 4.714 -9.993 1.00 47.88 72 GLN A C 1
ATOM 602 O O . GLN A 1 72 ? 42.651 5.466 -9.044 1.00 47.88 72 GLN A O 1
ATOM 607 N N . ASN A 1 73 ? 42.424 3.380 -9.895 1.00 49.75 73 ASN A N 1
ATOM 608 C CA . ASN A 1 73 ? 42.701 2.569 -8.702 1.00 49.75 73 ASN A CA 1
ATOM 609 C C . ASN A 1 73 ? 41.819 2.836 -7.476 1.00 49.75 73 ASN A C 1
ATOM 611 O O . ASN A 1 73 ? 42.223 3.573 -6.594 1.00 49.75 73 ASN A O 1
ATOM 615 N N . GLU A 1 74 ? 40.678 2.151 -7.383 1.00 46.91 74 GLU A N 1
ATOM 616 C CA . GLU A 1 74 ? 40.121 1.589 -6.141 1.00 46.91 74 GLU A CA 1
ATOM 617 C C . GLU A 1 74 ? 38.824 0.833 -6.473 1.00 46.91 74 GLU A C 1
ATOM 619 O O . GLU A 1 74 ? 38.204 1.064 -7.511 1.00 46.91 74 GLU A O 1
ATOM 624 N N . VAL A 1 75 ? 38.474 -0.153 -5.646 1.00 44.94 75 VAL A N 1
ATOM 625 C CA . VAL A 1 75 ? 37.349 -1.086 -5.830 1.00 44.94 75 VAL A CA 1
ATOM 626 C C . VAL A 1 75 ? 36.084 -0.326 -6.246 1.00 44.94 75 VAL A C 1
ATOM 628 O O . VAL A 1 75 ? 35.520 0.438 -5.469 1.00 44.94 75 VAL A O 1
ATOM 631 N N . ALA A 1 76 ? 35.662 -0.514 -7.499 1.00 47.00 76 ALA A N 1
ATOM 632 C CA . ALA A 1 76 ? 34.583 0.244 -8.118 1.00 47.00 76 ALA A CA 1
ATOM 633 C C . ALA A 1 76 ? 33.217 -0.143 -7.532 1.00 47.00 76 ALA A C 1
ATOM 635 O O . ALA A 1 76 ? 32.471 -0.926 -8.120 1.00 47.00 76 ALA A O 1
ATOM 636 N N . SER A 1 77 ? 32.858 0.455 -6.397 1.00 57.41 77 SER A N 1
ATOM 637 C CA . SER A 1 77 ? 31.463 0.632 -5.991 1.00 57.41 77 SER A CA 1
ATOM 638 C C . SER A 1 77 ? 30.830 1.663 -6.924 1.00 57.41 77 SER A C 1
ATOM 640 O O . SER A 1 77 ? 30.678 2.833 -6.585 1.00 57.41 77 SER A O 1
ATOM 642 N N . GLY A 1 78 ? 30.563 1.256 -8.164 1.00 65.06 78 GLY A N 1
ATOM 643 C CA . GLY A 1 78 ? 29.935 2.118 -9.153 1.00 65.06 78 GLY A CA 1
ATOM 644 C C . GLY A 1 78 ? 28.494 2.405 -8.751 1.00 65.06 78 GLY A C 1
ATOM 645 O O . GLY A 1 78 ? 27.667 1.496 -8.750 1.00 65.06 78 GLY A O 1
ATOM 646 N N . THR A 1 79 ? 28.193 3.659 -8.425 1.00 76.62 79 THR A N 1
ATOM 647 C CA . THR A 1 79 ? 26.833 4.099 -8.119 1.00 76.62 79 THR A CA 1
ATOM 648 C C . THR A 1 79 ? 25.938 3.885 -9.342 1.00 76.62 79 THR A C 1
ATOM 650 O O . THR A 1 79 ? 26.213 4.408 -10.428 1.00 76.62 79 THR A O 1
ATOM 653 N N . MET A 1 80 ? 24.882 3.092 -9.171 1.00 79.81 80 MET A N 1
ATOM 654 C CA . MET A 1 80 ? 23.856 2.878 -10.188 1.00 79.81 80 MET A CA 1
ATOM 655 C C . MET A 1 80 ? 22.782 3.965 -10.073 1.00 79.81 80 MET A C 1
ATOM 6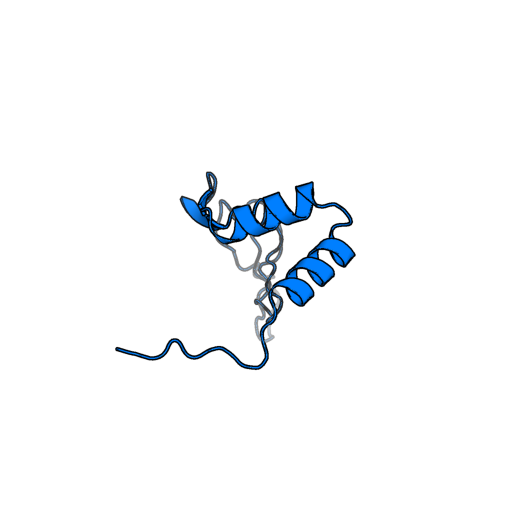57 O O . MET A 1 80 ? 22.450 4.390 -8.966 1.00 79.81 80 MET A O 1
ATOM 661 N N . PHE A 1 81 ? 22.260 4.446 -11.200 1.00 84.56 81 PHE A N 1
ATOM 662 C CA . PHE A 1 81 ? 21.168 5.423 -11.234 1.00 84.56 81 PHE A CA 1
ATOM 663 C C . PHE A 1 81 ? 20.202 5.148 -12.387 1.00 84.56 81 PHE A C 1
ATOM 665 O O . PHE A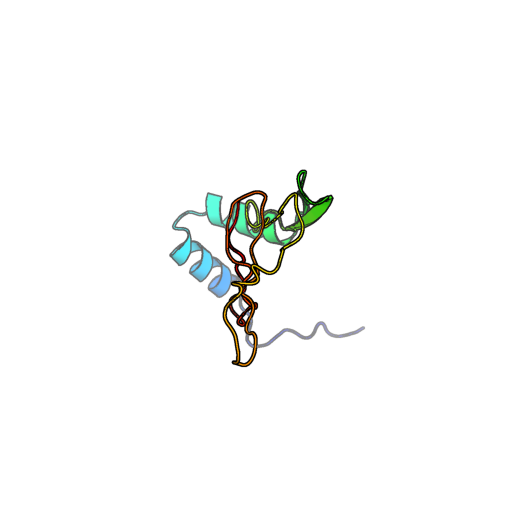 1 81 ? 20.607 4.604 -13.410 1.00 84.56 81 PHE A O 1
ATOM 672 N N . TYR A 1 82 ? 18.941 5.541 -12.235 1.00 85.25 82 TYR A N 1
ATOM 673 C CA . TYR A 1 82 ? 17.910 5.468 -13.268 1.00 85.25 82 TYR A CA 1
ATOM 674 C C . TYR A 1 82 ? 17.963 6.724 -14.151 1.00 85.25 82 TYR A C 1
ATOM 676 O O . TYR A 1 82 ? 17.672 7.815 -13.652 1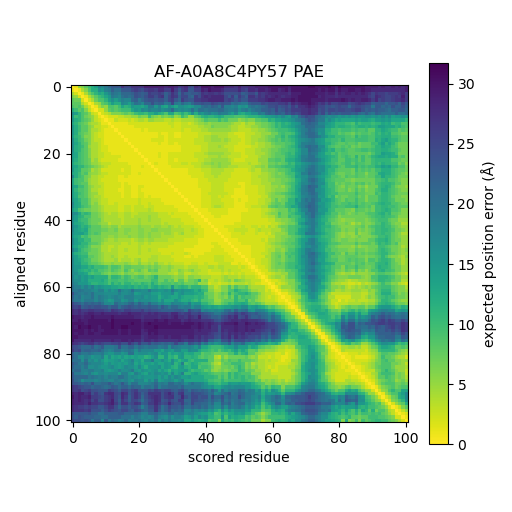.00 85.25 82 TYR A O 1
ATOM 684 N N . PRO A 1 83 ? 18.311 6.628 -15.446 1.00 81.69 83 PRO A N 1
ATOM 685 C CA . PRO A 1 83 ? 18.454 7.814 -16.292 1.00 81.69 83 PRO A CA 1
ATOM 686 C C . PRO A 1 83 ? 17.124 8.524 -16.605 1.00 81.69 83 PRO A C 1
ATOM 688 O O . PRO A 1 83 ? 17.126 9.720 -16.887 1.00 81.69 83 PRO A O 1
ATOM 691 N N . CYS A 1 84 ? 15.980 7.860 -16.415 1.00 79.75 84 CYS A N 1
ATOM 692 C CA . CYS A 1 84 ? 14.662 8.481 -16.563 1.00 79.75 84 CYS A CA 1
ATOM 693 C C . CYS A 1 84 ? 14.374 9.596 -15.541 1.00 79.75 84 CYS A C 1
ATOM 695 O O . CYS A 1 84 ? 13.576 10.489 -15.818 1.00 79.75 84 CYS A O 1
ATOM 697 N N . CYS A 1 85 ? 15.001 9.549 -14.361 1.00 79.12 85 CYS A N 1
ATOM 698 C CA . CYS A 1 85 ? 14.724 10.462 -13.243 1.00 79.12 85 CYS A CA 1
ATOM 699 C C . CYS A 1 85 ? 15.972 10.923 -12.480 1.00 79.12 85 CYS A C 1
ATOM 701 O O . CYS A 1 85 ? 15.866 11.693 -11.526 1.00 79.12 85 CYS A O 1
ATOM 703 N N . ASN A 1 86 ? 17.154 10.449 -12.887 1.00 78.69 86 ASN A N 1
ATOM 704 C CA . ASN A 1 86 ? 18.442 10.645 -12.222 1.00 78.69 86 ASN A CA 1
ATOM 705 C C . ASN A 1 86 ? 18.463 10.220 -10.741 1.00 78.69 86 ASN A C 1
ATOM 707 O O . ASN A 1 86 ? 19.267 10.727 -9.957 1.00 78.69 86 ASN A O 1
ATOM 711 N N . GLN A 1 87 ? 17.598 9.284 -10.341 1.00 81.44 87 GLN A N 1
ATOM 712 C CA . GLN A 1 87 ? 17.580 8.743 -8.979 1.00 81.44 87 GLN A CA 1
ATOM 713 C C . GLN A 1 87 ? 18.568 7.592 -8.830 1.00 81.44 87 GLN A C 1
ATOM 715 O O . GLN A 1 87 ? 18.754 6.807 -9.754 1.00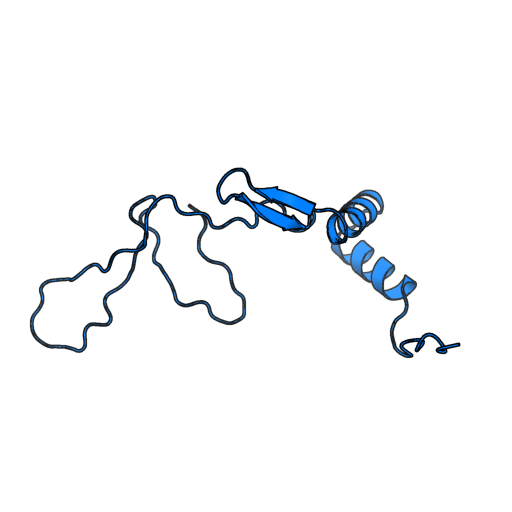 81.44 87 GLN A O 1
ATOM 720 N N . LEU A 1 88 ? 19.185 7.473 -7.655 1.00 80.56 88 LEU A N 1
ATOM 721 C CA . LEU A 1 88 ? 20.114 6.384 -7.361 1.00 80.56 88 LEU A CA 1
ATOM 722 C C . LEU A 1 88 ? 19.374 5.053 -7.198 1.00 80.56 88 LEU A C 1
ATOM 724 O O . LEU A 1 88 ? 18.356 4.979 -6.510 1.00 80.56 88 LEU A O 1
ATOM 728 N N . ASP A 1 89 ? 19.932 4.002 -7.787 1.00 79.62 89 ASP A N 1
ATOM 729 C CA . ASP A 1 89 ? 19.493 2.624 -7.605 1.00 79.62 89 ASP A CA 1
ATOM 730 C C . ASP A 1 89 ? 20.181 2.059 -6.356 1.00 79.62 89 ASP A C 1
ATOM 732 O O . ASP A 1 89 ? 21.321 1.589 -6.383 1.00 79.62 89 ASP A O 1
ATOM 736 N N . VAL A 1 90 ? 19.513 2.235 -5.216 1.00 74.06 90 VAL A N 1
ATOM 737 C CA . VAL A 1 90 ? 20.007 1.819 -3.901 1.00 74.06 90 VAL A CA 1
ATOM 738 C C . VAL A 1 90 ? 19.558 0.388 -3.574 1.00 74.06 90 VAL A C 1
ATOM 740 O O . VAL A 1 90 ? 18.383 0.058 -3.778 1.00 74.06 90 VAL A O 1
ATOM 743 N N . PRO A 1 91 ? 20.453 -0.467 -3.032 1.00 60.31 91 PRO A N 1
ATOM 744 C CA . PRO A 1 91 ? 20.093 -1.804 -2.575 1.00 60.31 91 PRO A CA 1
ATOM 745 C C . PRO A 1 91 ? 18.964 -1.763 -1.542 1.00 60.31 91 PRO A C 1
ATOM 747 O O . PRO A 1 91 ? 18.969 -0.964 -0.608 1.00 60.31 91 PRO A O 1
ATOM 750 N N . HIS A 1 92 ? 17.992 -2.649 -1.725 1.00 55.97 92 HIS A N 1
ATOM 751 C CA . HIS A 1 92 ? 16.794 -2.758 -0.904 1.00 55.97 92 HIS A CA 1
ATOM 752 C C . HIS A 1 92 ? 17.131 -3.295 0.499 1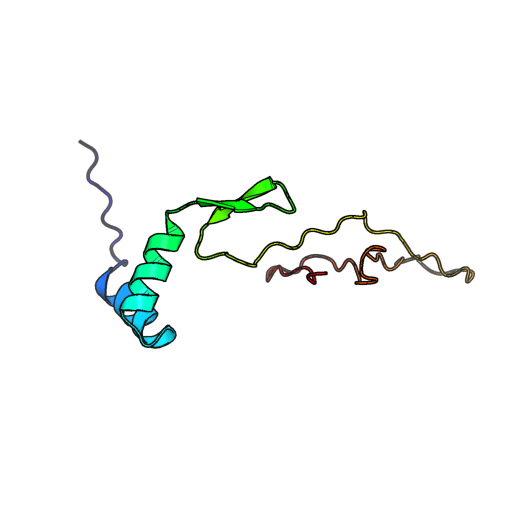.00 55.97 92 HIS A C 1
ATOM 754 O O . HIS A 1 92 ? 17.203 -4.509 0.695 1.00 55.97 92 HIS A O 1
ATOM 760 N N . ASP A 1 93 ? 17.300 -2.416 1.489 1.00 45.00 93 ASP A N 1
ATOM 761 C CA . ASP A 1 93 ? 17.229 -2.826 2.898 1.00 45.00 93 ASP A CA 1
ATOM 762 C C . ASP A 1 93 ? 15.766 -3.152 3.265 1.00 45.00 93 ASP A C 1
ATOM 764 O O . ASP A 1 93 ? 14.838 -2.689 2.599 1.00 45.00 93 ASP A O 1
ATOM 768 N N . ILE A 1 94 ? 15.537 -3.976 4.286 1.00 48.75 94 ILE A N 1
ATOM 769 C CA . ILE A 1 94 ? 14.300 -4.750 4.566 1.00 48.75 94 ILE A CA 1
ATOM 770 C C . ILE A 1 94 ? 13.012 -3.896 4.758 1.00 48.75 94 ILE A C 1
ATOM 772 O O . ILE A 1 94 ? 11.917 -4.440 4.888 1.00 48.75 94 ILE A O 1
ATOM 776 N N . GLN A 1 95 ? 13.088 -2.563 4.680 1.00 43.94 95 GLN A N 1
ATOM 777 C CA . GLN A 1 95 ? 11.931 -1.646 4.649 1.00 43.94 95 GLN A CA 1
ATOM 778 C C . GLN A 1 95 ? 11.616 -1.009 3.278 1.00 43.94 95 GLN A C 1
ATOM 780 O O . GLN A 1 95 ? 10.673 -0.231 3.159 1.00 43.94 95 GLN A O 1
ATOM 785 N N . GLY A 1 96 ? 12.338 -1.400 2.230 1.00 49.59 96 GLY A N 1
ATOM 786 C CA . GLY A 1 96 ? 11.784 -1.665 0.905 1.00 49.59 96 GLY A CA 1
ATOM 787 C C . GLY A 1 96 ? 10.980 -0.591 0.182 1.00 49.59 96 GLY A C 1
ATOM 788 O O . GLY A 1 96 ? 9.920 -0.897 -0.362 1.00 49.59 96 GLY A O 1
ATOM 789 N N . GLN A 1 97 ? 11.488 0.636 0.094 1.00 53.47 97 GLN A N 1
ATOM 790 C CA . GLN A 1 97 ? 10.964 1.612 -0.865 1.00 53.47 97 GLN A CA 1
ATOM 791 C C . GLN A 1 97 ? 12.077 2.127 -1.770 1.00 53.47 97 GLN A C 1
ATOM 793 O O . GLN A 1 97 ? 12.982 2.837 -1.343 1.00 53.47 97 GLN A O 1
ATOM 798 N N . GLN A 1 98 ? 11.986 1.750 -3.047 1.00 56.66 98 GLN A N 1
ATOM 799 C CA . GLN A 1 98 ? 12.731 2.396 -4.122 1.00 56.66 98 GLN A CA 1
ATOM 800 C C . GLN A 1 98 ? 12.257 3.854 -4.241 1.00 56.66 98 GLN A C 1
ATOM 802 O O . GLN A 1 98 ? 11.088 4.148 -3.969 1.00 56.66 98 GLN A O 1
ATOM 807 N N . PRO A 1 99 ? 13.104 4.803 -4.648 1.00 59.12 99 PRO A N 1
ATOM 808 C CA . PRO A 1 99 ? 12.618 6.139 -4.951 1.00 59.12 99 PRO A CA 1
ATOM 809 C C . PRO A 1 99 ? 11.664 6.066 -6.164 1.00 59.12 99 PRO A C 1
ATOM 811 O O . PRO A 1 99 ? 11.861 5.281 -7.095 1.00 59.12 99 PRO A O 1
ATOM 814 N N . LYS A 1 100 ? 10.539 6.788 -6.085 1.00 66.44 100 LYS A N 1
ATOM 815 C CA . LYS A 1 100 ? 9.592 6.937 -7.205 1.00 66.44 100 LYS A CA 1
ATOM 816 C C . LYS A 1 100 ? 10.113 8.038 -8.117 1.00 66.44 100 LYS A C 1
ATOM 818 O O . LYS A 1 100 ? 10.500 9.077 -7.586 1.00 66.44 100 LYS A O 1
ATOM 823 N N . CYS A 1 101 ? 10.075 7.815 -9.431 1.00 66.69 101 CYS A N 1
ATOM 824 C CA . CYS A 1 101 ? 10.298 8.856 -10.434 1.00 66.69 101 CYS A CA 1
ATOM 825 C C . CYS A 1 101 ? 9.396 10.077 -10.192 1.00 66.69 101 CYS A C 1
ATOM 827 O O . CYS A 1 101 ? 8.220 9.877 -9.802 1.00 66.69 101 CYS A O 1
#

Organism: Eptatretus burgeri (NCBI:txid7764)

InterPro domains:
  IPR045902 SANBR-like [PTHR20946] (7-93)

Secondary structure (DSSP, 8-state):
-------TT--HHHHHHHHHHHHS-HHHHHHHHHHHH-EEE-TTT--EEEGGGTT-----SS--EE-----SSS-----EEETTTTEE-----TT--PPP-

Radius of gyration: 21.32 Å; Cα contacts (8 Å, |Δi|>4): 102; chains: 1; bounding box: 58×43×38 Å

Solvent-accessible surface area (backbone atoms only — not comparable to full-atom values): 6601 Å² total; per-residue (Å²): 129,85,75,77,79,72,62,90,86,71,55,71,66,60,53,54,50,52,45,32,71,73,62,73,32,68,70,54,39,49,51,44,58,55,12,72,78,36,76,43,68,40,91,86,70,69,47,75,44,41,50,63,52,66,88,69,73,59,66,67,94,42,72,69,44,67,56,78,75,95,67,86,89,69,89,78,81,52,56,32,25,24,75,77,63,71,44,69,63,70,85,80,54,101,82,68,73,72,77,62,112

Nearest PDB structures (foldseek):
  3hcs-assembly1_A  TM=5.318E-01  e=7.296E+00  Homo sapiens

pLDDT: mean 79.86, std 16.99, range [43.94, 98.06]

Foldseek 3Di:
DDDPPPPPPDDPVVVLVVLCVVPVDPVVSVVLVQQQPDWDADPQPRDIDGNNCPPQDQDAPADWDFDDDPDDDDDDPGFTARPRVRHTPDDDDPVDRDDHD